Protein AF-A0A2G9U0S6-F1 (afdb_monomer_lite)

Secondary structure (DSSP, 8-state):
-HHHHHHHHTSHHHHSS----TTSPPPPPHHHHHHHHHHHHHHHHHHHHHHHHHHHHHHHHHHHHHHHHHHHHHHHHHHHHTTS-HHHHHTS-HHHHHHHHHHHHHHHHHIIIIIHHHHHHHHHHHHHHHHHHHHHHHHGGGT-PPPHHHHHHHHHHHHHHHHHHHHHHHH--

Organism: Teladorsagia circumcincta (NCBI:txid45464)

pLDDT: mean 74.44, std 14.61, range [34.66, 94.0]

InterPro domains:
  IPR011527 ABC transporter type 1, transmembrane domain [PF00664] (30-136)
  IPR011527 ABC transporter type 1, transmembrane domain [PS50929] (1-136)
  IPR036640 ABC transporter type 1, transmembrane domain superfamily [G3DSA:1.20.1560.10] (1-143)
  IPR036640 ABC transporter type 1, transmembrane domain superfamily [SSF90123] (35-136)
  IPR039421 Type 1 protein exporter [PTHR43394] (15-136)

Foldseek 3Di:
DVVLVQLQCQACVNVVDNPPDPPDDHHDDPVRSVVVVVVVVVVVVVLVVVLVVVLVVLLVVQLVVLVVVLVVVVVVVVVVVVPDDPVVVVVDDPVVVVVVSVVVSVVSSVCRRPVVSVVVLVVVCVVVVVVVVVVVVVVVVVVDDPDPVVVVSVVCSSVSNVVVVVVVVVVPD

Structure (mmCIF, N/CA/C/O backbone):
data_AF-A0A2G9U0S6-F1
#
_entry.id   AF-A0A2G9U0S6-F1
#
loop_
_atom_site.group_PDB
_atom_site.id
_atom_site.type_symbol
_atom_site.label_atom_id
_atom_site.label_alt_id
_atom_site.label_comp_id
_atom_site.label_asym_id
_atom_site.label_entity_id
_atom_site.label_seq_id
_atom_site.pdbx_PDB_ins_code
_atom_site.Cartn_x
_atom_site.Cartn_y
_atom_site.Cartn_z
_atom_site.occupancy
_atom_site.B_iso_or_equiv
_atom_site.auth_seq_id
_atom_site.auth_comp_id
_atom_site.auth_asym_id
_atom_site.auth_atom_id
_atom_site.pdbx_PDB_model_num
ATOM 1 N N . MET A 1 1 ? 16.605 2.648 -22.365 1.00 56.41 1 MET A N 1
ATOM 2 C CA . MET A 1 1 ? 15.643 3.310 -23.270 1.00 56.41 1 MET A CA 1
ATOM 3 C C . MET A 1 1 ? 16.283 4.436 -24.068 1.00 56.41 1 MET A C 1
ATOM 5 O O . MET A 1 1 ? 16.405 4.273 -25.271 1.00 56.41 1 MET A O 1
ATOM 9 N N . THR A 1 2 ? 16.763 5.525 -23.457 1.00 56.44 2 THR A N 1
ATOM 10 C CA . THR A 1 2 ? 17.296 6.692 -24.198 1.00 56.44 2 THR A CA 1
ATOM 11 C C . THR A 1 2 ? 18.438 6.362 -25.168 1.00 56.44 2 THR A C 1
ATOM 13 O O . THR A 1 2 ? 18.439 6.844 -26.292 1.00 56.44 2 THR A O 1
ATOM 16 N N . THR A 1 3 ? 19.366 5.476 -24.803 1.00 62.47 3 THR A N 1
ATOM 17 C CA . THR A 1 3 ? 20.482 5.067 -25.680 1.00 62.47 3 THR A CA 1
ATOM 18 C C . THR A 1 3 ? 20.060 4.211 -26.878 1.00 62.47 3 THR A C 1
ATOM 20 O O . THR A 1 3 ? 20.705 4.280 -27.920 1.00 62.47 3 THR A O 1
ATOM 23 N N . VAL A 1 4 ? 18.982 3.429 -26.754 1.00 67.94 4 VAL A N 1
ATOM 24 C CA . VAL A 1 4 ? 18.441 2.596 -27.844 1.00 67.94 4 VAL A CA 1
ATOM 25 C C . VAL A 1 4 ? 17.655 3.466 -28.821 1.00 67.94 4 VAL A C 1
ATOM 27 O O . VAL A 1 4 ? 17.863 3.355 -30.021 1.00 67.94 4 VAL A O 1
ATOM 30 N N . PHE A 1 5 ? 16.849 4.411 -28.324 1.00 67.31 5 PHE A N 1
ATOM 31 C CA . PHE A 1 5 ? 16.153 5.382 -29.175 1.00 67.31 5 PHE A CA 1
ATOM 32 C C . PHE A 1 5 ? 17.122 6.296 -29.935 1.00 67.31 5 PHE A C 1
ATOM 34 O O . PHE A 1 5 ? 16.951 6.495 -31.135 1.00 67.31 5 PHE A O 1
ATOM 41 N N . LEU A 1 6 ? 18.185 6.783 -29.281 1.00 66.75 6 LEU A N 1
ATOM 42 C CA . LEU A 1 6 ? 19.223 7.577 -29.950 1.00 66.75 6 LEU A CA 1
ATOM 43 C C . LEU A 1 6 ? 19.968 6.770 -31.030 1.00 66.75 6 LEU A C 1
ATOM 45 O O . LEU A 1 6 ? 20.291 7.312 -32.084 1.00 66.75 6 LEU A O 1
ATOM 49 N N . ARG A 1 7 ? 20.204 5.467 -30.812 1.00 65.75 7 ARG A N 1
ATOM 50 C CA . ARG A 1 7 ? 20.801 4.574 -31.824 1.00 65.75 7 ARG A CA 1
ATOM 51 C C . ARG A 1 7 ? 19.839 4.188 -32.947 1.00 65.75 7 ARG A C 1
ATOM 53 O O . ARG A 1 7 ? 20.285 4.034 -34.078 1.00 65.75 7 ARG A O 1
ATOM 60 N N . ALA A 1 8 ? 18.545 4.066 -32.658 1.00 65.25 8 ALA A N 1
ATOM 61 C CA . ALA A 1 8 ? 17.510 3.794 -33.650 1.00 65.25 8 ALA A CA 1
ATOM 62 C C . ALA A 1 8 ? 17.300 4.991 -34.589 1.00 65.25 8 ALA A C 1
ATOM 64 O O . ALA A 1 8 ? 17.173 4.798 -35.794 1.00 65.25 8 ALA A O 1
ATOM 65 N N . GLN A 1 9 ? 17.354 6.228 -34.082 1.00 67.19 9 GLN A N 1
ATOM 66 C CA . GLN A 1 9 ? 17.301 7.421 -34.940 1.00 67.19 9 GLN A CA 1
ATOM 67 C C . GLN A 1 9 ? 18.513 7.552 -35.867 1.00 67.19 9 GLN A C 1
ATOM 69 O O . GLN A 1 9 ? 18.363 8.051 -36.975 1.00 67.19 9 GLN A O 1
ATOM 74 N N . ASN A 1 10 ? 19.685 7.066 -35.446 1.00 66.75 10 ASN A N 1
ATOM 75 C CA . ASN A 1 10 ? 20.883 7.015 -36.288 1.00 66.75 10 ASN A CA 1
ATOM 76 C C . ASN A 1 10 ? 20.992 5.721 -37.122 1.00 66.75 10 ASN A C 1
ATOM 78 O O . ASN A 1 10 ? 22.044 5.441 -37.695 1.00 66.75 10 ASN A O 1
ATOM 82 N N . SER A 1 11 ? 19.943 4.891 -37.147 1.00 66.38 11 SER A N 1
ATOM 83 C CA . SER A 1 11 ? 19.933 3.650 -37.920 1.00 66.38 11 SER A CA 1
ATOM 84 C C . SER A 1 11 ? 19.524 3.892 -39.370 1.00 66.38 11 SER A C 1
ATOM 86 O O . SER A 1 11 ? 18.719 4.774 -39.681 1.00 66.38 11 SER A O 1
ATOM 88 N N . GLU A 1 12 ? 20.046 3.053 -40.263 1.00 66.19 12 GLU A N 1
ATOM 89 C CA . GLU A 1 12 ? 19.742 3.074 -41.697 1.00 66.19 12 GLU A CA 1
ATOM 90 C C . GLU A 1 12 ? 18.235 2.959 -41.977 1.00 66.19 12 GLU A C 1
ATOM 92 O O . GLU A 1 12 ? 17.740 3.498 -42.962 1.00 66.19 12 GLU A O 1
ATOM 97 N N . PHE A 1 13 ? 17.475 2.322 -41.083 1.00 66.50 13 PHE A N 1
ATOM 98 C CA . PHE A 1 13 ? 16.025 2.219 -41.209 1.00 66.50 13 PHE A CA 1
ATOM 99 C C . PHE A 1 13 ? 15.314 3.575 -41.186 1.00 66.50 13 PHE A C 1
ATOM 101 O O . PHE A 1 13 ? 14.364 3.775 -41.937 1.00 66.50 13 PHE A O 1
ATOM 108 N N . VAL A 1 14 ? 15.765 4.492 -40.329 1.00 68.38 14 VAL A N 1
ATOM 109 C CA . VAL A 1 14 ? 15.115 5.793 -40.125 1.00 68.38 14 VAL A CA 1
ATOM 110 C C . VAL A 1 14 ? 15.658 6.837 -41.101 1.00 68.38 14 VAL A C 1
ATOM 112 O O . VAL A 1 14 ? 14.900 7.663 -41.601 1.00 68.38 14 VAL A O 1
ATOM 115 N N . LEU A 1 15 ? 16.960 6.787 -41.395 1.00 69.25 15 LEU A N 1
ATOM 116 C CA . LEU A 1 15 ? 17.639 7.751 -42.268 1.00 69.25 15 LEU A CA 1
ATOM 117 C C . LEU A 1 15 ? 17.662 7.349 -43.749 1.00 69.25 15 LEU A C 1
ATOM 119 O O . LEU A 1 15 ? 17.946 8.191 -44.595 1.00 69.25 15 LEU A O 1
ATOM 123 N N . GLY A 1 16 ? 17.401 6.083 -44.088 1.00 66.44 16 GLY A N 1
ATOM 124 C CA . GLY A 1 16 ? 17.440 5.575 -45.467 1.00 66.44 16 GLY A CA 1
ATOM 125 C C . GLY A 1 16 ? 18.829 5.598 -46.121 1.00 66.44 16 GLY A C 1
ATOM 126 O O . GLY A 1 16 ? 18.963 5.258 -47.294 1.00 66.44 16 GLY A O 1
ATOM 127 N N . THR A 1 17 ? 19.866 6.005 -45.384 1.00 65.56 17 THR A N 1
ATOM 128 C CA . THR A 1 17 ? 21.252 6.118 -45.848 1.00 65.56 17 THR A CA 1
ATOM 129 C C . THR A 1 17 ? 22.212 5.655 -44.757 1.00 65.56 17 THR A C 1
ATOM 131 O O . THR A 1 17 ? 22.035 6.008 -43.590 1.00 65.56 17 THR A O 1
ATOM 134 N N . VAL A 1 18 ? 23.263 4.918 -45.125 1.00 64.50 18 VAL A N 1
ATOM 135 C CA . VAL A 1 18 ? 24.337 4.526 -44.198 1.00 64.50 18 VAL A CA 1
ATOM 136 C C . VAL A 1 18 ? 25.228 5.740 -43.925 1.00 64.50 18 VAL A C 1
ATOM 138 O O . VAL A 1 18 ? 26.107 6.065 -44.727 1.00 64.50 18 VAL A O 1
ATOM 141 N N . ILE A 1 19 ? 25.032 6.415 -42.791 1.00 61.16 19 ILE A N 1
ATOM 142 C CA . ILE A 1 19 ? 25.960 7.461 -42.353 1.00 61.16 19 ILE A CA 1
ATOM 143 C C . ILE A 1 19 ? 27.266 6.791 -41.897 1.00 61.16 19 ILE A C 1
ATOM 145 O O . ILE A 1 19 ? 27.342 6.201 -40.821 1.00 61.16 19 ILE A O 1
ATOM 149 N N . ARG A 1 20 ? 28.321 6.886 -42.718 1.00 61.41 20 ARG A N 1
ATOM 150 C CA . ARG A 1 20 ? 29.704 6.533 -42.342 1.00 61.41 20 ARG A CA 1
ATOM 151 C C . ARG A 1 20 ? 30.398 7.717 -41.661 1.00 61.41 20 ARG A C 1
ATOM 153 O O . ARG A 1 20 ? 31.452 8.157 -42.110 1.00 61.41 20 ARG A O 1
ATOM 160 N N . ASP A 1 21 ? 29.800 8.262 -40.603 1.00 59.47 21 ASP A N 1
ATOM 161 C CA . ASP A 1 21 ? 30.434 9.333 -39.831 1.00 59.47 21 ASP A CA 1
ATOM 162 C C . ASP A 1 21 ? 31.471 8.739 -38.867 1.00 59.47 21 ASP A C 1
ATOM 164 O O . ASP A 1 21 ? 31.104 7.943 -38.000 1.00 59.47 21 ASP A O 1
ATOM 168 N N . PRO A 1 22 ? 32.753 9.147 -38.921 1.00 55.88 22 PRO A N 1
ATOM 169 C CA . PRO A 1 22 ? 33.793 8.643 -38.019 1.00 55.88 22 PRO A CA 1
ATOM 170 C C . PRO A 1 22 ? 33.603 9.080 -36.552 1.00 55.88 22 PRO A C 1
ATOM 172 O O . PRO A 1 22 ? 34.375 8.673 -35.686 1.00 55.88 22 PRO A O 1
ATOM 175 N N . LYS A 1 23 ? 32.592 9.913 -36.259 1.00 61.28 23 LYS A N 1
ATOM 176 C CA . LYS A 1 23 ? 32.227 10.388 -34.911 1.00 61.28 23 LYS A CA 1
ATOM 177 C C . LYS A 1 23 ? 30.792 10.015 -34.492 1.00 61.28 23 LYS A C 1
ATOM 179 O O . LYS A 1 23 ? 30.356 10.434 -33.423 1.00 61.28 23 LYS A O 1
ATOM 184 N N . GLY A 1 24 ? 30.060 9.259 -35.318 1.00 58.66 24 GLY A N 1
ATOM 185 C CA . GLY A 1 24 ? 28.661 8.885 -35.086 1.00 58.66 24 GLY A CA 1
ATOM 186 C C . GLY A 1 24 ? 28.507 7.550 -34.352 1.00 58.66 24 GLY A C 1
ATOM 187 O O . GLY A 1 24 ? 29.324 6.644 -34.508 1.00 58.66 24 GLY A O 1
ATOM 188 N N . LEU A 1 25 ? 27.453 7.408 -33.540 1.00 61.22 25 LEU A N 1
ATOM 189 C CA . LEU A 1 25 ? 27.121 6.129 -32.899 1.00 61.22 25 LEU A CA 1
ATOM 190 C C . LEU A 1 25 ? 26.799 5.078 -33.979 1.00 61.22 25 LEU A C 1
ATOM 192 O O . LEU A 1 25 ? 26.025 5.391 -34.881 1.00 61.22 25 LEU A O 1
ATOM 196 N N . PRO A 1 26 ? 27.305 3.833 -33.883 1.00 65.44 26 PRO A N 1
ATOM 197 C CA . PRO A 1 26 ? 26.961 2.793 -34.848 1.00 65.44 26 PRO A CA 1
ATOM 198 C C . PRO A 1 26 ? 25.443 2.570 -34.848 1.00 65.44 26 PRO A C 1
ATOM 200 O O . PRO A 1 26 ? 24.844 2.376 -33.783 1.00 65.44 26 PRO A O 1
ATOM 203 N N . GLY A 1 27 ? 24.833 2.662 -36.033 1.00 63.28 27 GLY A N 1
ATOM 204 C CA . GLY A 1 27 ? 23.416 2.376 -36.246 1.00 63.28 27 GLY A CA 1
ATOM 205 C C . GLY A 1 27 ? 23.115 0.898 -35.991 1.00 63.28 27 GLY A C 1
ATOM 206 O O . GLY A 1 27 ? 23.948 0.033 -36.255 1.00 63.28 27 GLY A O 1
ATOM 207 N N . ILE A 1 28 ? 21.940 0.621 -35.436 1.00 68.81 28 ILE A N 1
ATOM 208 C CA . ILE A 1 28 ? 21.461 -0.730 -35.113 1.00 68.81 28 ILE A CA 1
ATOM 209 C C . ILE A 1 28 ? 20.644 -1.287 -36.292 1.00 68.81 28 ILE A C 1
ATOM 211 O O . ILE A 1 28 ? 19.926 -0.529 -36.945 1.00 68.81 28 ILE A O 1
ATOM 215 N N . SER A 1 29 ? 20.756 -2.590 -36.576 1.00 75.31 29 SER A N 1
ATOM 216 C CA . SER A 1 29 ? 19.910 -3.270 -37.569 1.00 75.31 29 SER A CA 1
ATOM 217 C C . SER A 1 29 ? 18.458 -3.361 -37.079 1.00 75.31 29 SER A C 1
ATOM 219 O O . SER A 1 29 ? 18.207 -3.370 -35.875 1.00 75.31 29 SER A O 1
ATOM 221 N N . LYS A 1 30 ? 17.490 -3.451 -37.999 1.00 73.25 30 LYS A N 1
ATOM 222 C CA . LYS A 1 30 ? 16.056 -3.583 -37.664 1.00 73.25 30 LYS A CA 1
ATOM 223 C C . LYS A 1 30 ? 15.781 -4.781 -36.753 1.00 73.25 30 LYS A C 1
ATOM 225 O O . LYS A 1 30 ? 15.057 -4.642 -35.778 1.00 73.25 30 LYS A O 1
ATOM 230 N N . GLU A 1 31 ? 16.414 -5.913 -37.048 1.00 79.88 31 GLU A N 1
ATOM 231 C CA . GLU A 1 31 ? 16.245 -7.169 -36.307 1.00 79.88 31 GLU A CA 1
ATOM 232 C C . GLU A 1 31 ? 16.692 -7.019 -34.841 1.00 79.88 31 GLU A C 1
ATOM 234 O O . GLU A 1 31 ? 15.938 -7.323 -33.920 1.00 79.88 31 GLU A O 1
ATOM 239 N N . ASP A 1 32 ? 17.863 -6.416 -34.612 1.00 80.19 32 ASP A N 1
ATOM 240 C CA . ASP A 1 32 ? 18.397 -6.158 -33.267 1.00 80.19 32 ASP A CA 1
ATOM 241 C C . ASP A 1 32 ? 17.559 -5.145 -32.462 1.00 80.19 32 ASP A C 1
ATOM 243 O O . ASP A 1 32 ? 17.575 -5.149 -31.226 1.00 80.19 32 ASP A O 1
ATOM 247 N N . PHE A 1 33 ? 16.873 -4.224 -33.146 1.00 79.50 33 PHE A N 1
ATOM 248 C CA . PHE A 1 33 ? 15.977 -3.258 -32.513 1.00 79.50 33 PHE A CA 1
ATOM 249 C C . PHE A 1 33 ? 14.665 -3.918 -32.086 1.00 79.50 33 PHE A C 1
ATOM 251 O O . PHE A 1 33 ? 14.247 -3.737 -30.939 1.00 79.50 33 PHE A O 1
ATOM 258 N N . ASP A 1 34 ? 14.050 -4.701 -32.972 1.00 83.50 34 ASP A N 1
ATOM 259 C CA . ASP A 1 34 ? 12.783 -5.383 -32.703 1.00 83.50 34 ASP A CA 1
ATOM 260 C C . ASP A 1 34 ? 12.922 -6.394 -31.555 1.00 83.50 34 ASP A C 1
ATOM 262 O O . ASP A 1 34 ? 12.060 -6.437 -30.671 1.00 83.50 34 ASP A O 1
ATOM 266 N N . ASP A 1 35 ? 14.043 -7.117 -31.476 1.00 85.50 35 ASP A N 1
ATOM 267 C CA . ASP A 1 35 ? 14.333 -8.033 -30.364 1.00 85.50 35 ASP A CA 1
ATOM 268 C C . ASP A 1 35 ? 14.461 -7.295 -29.022 1.00 85.50 35 ASP A C 1
ATOM 270 O O . ASP A 1 35 ? 13.888 -7.708 -28.005 1.00 85.50 35 ASP A O 1
ATOM 274 N N . GLN A 1 36 ? 15.156 -6.153 -29.003 1.00 81.06 36 GLN A N 1
ATOM 275 C CA . GLN A 1 36 ? 15.289 -5.338 -27.792 1.00 81.06 36 GLN A CA 1
ATOM 276 C C . GLN A 1 36 ? 13.945 -4.750 -27.352 1.00 81.06 36 GLN A C 1
ATOM 278 O O . GLN A 1 36 ? 13.612 -4.794 -26.166 1.00 81.06 36 GLN A O 1
ATOM 283 N N . VAL A 1 37 ? 13.156 -4.212 -28.285 1.00 84.00 37 VAL A N 1
ATOM 284 C CA . VAL A 1 37 ? 11.834 -3.638 -27.993 1.00 84.00 37 VAL A CA 1
ATOM 285 C C . VAL A 1 37 ? 10.869 -4.713 -27.494 1.00 84.00 37 VAL A C 1
ATOM 287 O O . VAL A 1 37 ? 10.155 -4.477 -26.515 1.00 84.00 37 VAL A O 1
ATOM 290 N N . THR A 1 38 ? 10.892 -5.901 -28.097 1.00 85.94 38 THR A N 1
ATOM 291 C CA . THR A 1 38 ? 10.059 -7.041 -27.691 1.00 85.94 38 THR A CA 1
ATOM 292 C C . THR A 1 38 ? 10.406 -7.497 -26.276 1.00 85.94 38 THR A C 1
ATOM 294 O O . THR A 1 38 ? 9.513 -7.653 -25.439 1.00 85.94 38 THR A O 1
ATOM 297 N N . MET A 1 39 ? 11.699 -7.613 -25.956 1.00 81.25 39 MET A N 1
ATOM 298 C CA . MET A 1 39 ? 12.158 -7.922 -24.601 1.00 81.25 39 MET A CA 1
ATOM 299 C C . MET A 1 39 ? 11.661 -6.882 -23.585 1.00 81.25 39 MET A C 1
ATOM 301 O O . MET A 1 39 ? 11.120 -7.250 -22.541 1.00 81.25 39 MET A O 1
ATOM 305 N N . TYR A 1 40 ? 11.785 -5.584 -23.884 1.00 80.12 40 TYR A N 1
ATOM 306 C CA . TYR A 1 40 ? 11.290 -4.529 -22.994 1.00 80.12 40 TYR A CA 1
ATOM 307 C C . TYR A 1 40 ? 9.766 -4.556 -22.823 1.00 80.12 40 TYR A C 1
ATOM 309 O O . TYR A 1 40 ? 9.288 -4.351 -21.707 1.00 80.12 40 TYR A O 1
ATOM 317 N N . CYS A 1 41 ? 9.002 -4.853 -23.879 1.00 86.25 41 CYS A N 1
ATOM 318 C CA . CYS A 1 41 ? 7.545 -4.982 -23.790 1.00 86.25 41 CYS A CA 1
ATOM 319 C C . CYS A 1 41 ? 7.130 -6.069 -22.792 1.00 86.25 41 CYS A C 1
ATOM 321 O O . CYS A 1 41 ? 6.285 -5.809 -21.935 1.00 86.25 41 CYS A O 1
ATOM 323 N N . PHE A 1 42 ? 7.760 -7.249 -22.831 1.00 85.31 42 PHE A N 1
ATOM 324 C CA . PHE A 1 42 ? 7.474 -8.314 -21.863 1.00 85.31 42 PHE A CA 1
ATOM 325 C C . PHE A 1 42 ? 7.816 -7.913 -20.421 1.00 85.31 42 PHE A C 1
ATOM 327 O O . PHE A 1 42 ? 7.054 -8.234 -19.506 1.00 85.31 42 PHE A O 1
ATOM 334 N N . TYR A 1 43 ? 8.900 -7.159 -20.201 1.00 80.62 43 TYR A N 1
ATOM 335 C CA . TYR A 1 43 ? 9.225 -6.627 -18.872 1.00 80.62 43 TYR A CA 1
ATOM 336 C C . TYR A 1 43 ? 8.161 -5.654 -18.346 1.00 80.62 43 TYR A C 1
ATOM 338 O O . TYR A 1 43 ? 7.761 -5.766 -17.188 1.00 80.62 43 TYR A O 1
ATOM 346 N N . TYR A 1 44 ? 7.668 -4.726 -19.173 1.00 78.06 44 TYR A N 1
ATOM 347 C CA . TYR A 1 44 ? 6.605 -3.800 -18.760 1.00 78.06 44 TYR A CA 1
ATOM 348 C C . TYR A 1 44 ? 5.279 -4.513 -18.491 1.00 78.06 44 TYR A C 1
ATOM 350 O O . TYR A 1 44 ? 4.587 -4.179 -17.531 1.00 78.06 44 TYR A O 1
ATOM 358 N N . LEU A 1 45 ? 4.952 -5.529 -19.290 1.00 86.19 45 LEU A N 1
ATOM 359 C CA . LEU A 1 45 ? 3.738 -6.323 -19.118 1.00 86.19 45 LEU A CA 1
ATOM 360 C C . LEU A 1 45 ? 3.778 -7.116 -17.801 1.00 86.19 45 LEU A C 1
ATOM 362 O O . LEU A 1 45 ? 2.808 -7.111 -17.041 1.00 86.19 45 LEU A O 1
ATOM 366 N N . GLY A 1 46 ? 4.932 -7.708 -17.471 1.00 86.50 46 GLY A N 1
ATOM 367 C CA . GLY A 1 46 ? 5.157 -8.360 -16.179 1.00 86.50 46 GLY A CA 1
ATOM 368 C C . GLY A 1 46 ? 5.053 -7.398 -14.991 1.00 86.50 46 GLY A C 1
ATOM 369 O O . GLY A 1 46 ? 4.444 -7.736 -13.976 1.00 86.50 46 GLY A O 1
ATOM 370 N N . LEU A 1 47 ? 5.585 -6.178 -15.122 1.00 79.81 47 LEU A N 1
ATOM 371 C CA . LEU A 1 47 ? 5.483 -5.151 -14.079 1.00 79.81 47 LEU A CA 1
ATOM 372 C C . LEU A 1 47 ? 4.050 -4.659 -13.870 1.00 79.81 47 LEU A C 1
ATOM 374 O O . LEU A 1 47 ? 3.641 -4.489 -12.724 1.00 79.81 47 LEU A O 1
ATOM 378 N N . GLY A 1 48 ? 3.272 -4.487 -14.941 1.00 79.31 48 GLY A N 1
ATOM 379 C CA . GLY A 1 48 ? 1.856 -4.131 -14.841 1.00 79.31 48 GLY A CA 1
ATOM 380 C C . GLY A 1 48 ? 1.059 -5.171 -14.050 1.00 79.31 48 GLY A C 1
ATOM 381 O O . GLY A 1 48 ? 0.323 -4.821 -13.128 1.00 79.31 48 GLY A O 1
ATOM 382 N N . PHE A 1 49 ? 1.272 -6.458 -14.340 1.00 88.81 49 PHE A N 1
ATOM 383 C CA . PHE A 1 49 ? 0.615 -7.539 -13.603 1.00 88.81 49 PHE A CA 1
ATOM 384 C C . PHE A 1 49 ? 1.040 -7.584 -12.127 1.00 88.81 49 PHE A C 1
ATOM 386 O O . PHE A 1 49 ? 0.199 -7.733 -11.239 1.00 88.81 49 PHE A O 1
ATOM 393 N N . ALA A 1 50 ? 2.334 -7.403 -11.850 1.00 83.81 50 ALA A N 1
ATOM 394 C CA . ALA A 1 50 ? 2.855 -7.380 -10.486 1.00 83.81 50 ALA A CA 1
ATOM 395 C C . ALA A 1 50 ? 2.301 -6.204 -9.662 1.00 83.81 50 ALA A C 1
ATOM 397 O O . ALA A 1 50 ? 1.932 -6.394 -8.500 1.00 83.81 50 ALA A O 1
ATOM 398 N N . MET A 1 51 ? 2.201 -5.010 -10.255 1.00 80.12 51 MET A N 1
ATOM 399 C CA . MET A 1 51 ? 1.612 -3.837 -9.600 1.00 80.12 51 MET A CA 1
ATOM 400 C C . MET A 1 51 ? 0.131 -4.055 -9.295 1.00 80.12 51 MET A C 1
ATOM 402 O O . MET A 1 51 ? -0.295 -3.812 -8.166 1.00 80.12 51 MET A O 1
ATOM 406 N N . PHE A 1 52 ? -0.632 -4.592 -10.251 1.00 81.31 52 PHE A N 1
ATOM 407 C CA . PHE A 1 52 ? -2.049 -4.891 -10.046 1.00 81.31 52 PHE A CA 1
ATOM 408 C C . PHE A 1 52 ? -2.265 -5.889 -8.900 1.00 81.31 52 PHE A C 1
ATOM 410 O O . PHE A 1 52 ? -3.050 -5.633 -7.988 1.00 81.31 52 PHE A O 1
ATOM 417 N N . ALA A 1 53 ? -1.522 -7.000 -8.900 1.00 86.81 53 ALA A N 1
ATOM 418 C CA . ALA A 1 53 ? -1.627 -8.013 -7.853 1.00 86.81 53 ALA A CA 1
ATOM 419 C C . ALA A 1 53 ? -1.243 -7.458 -6.470 1.00 86.81 53 ALA A C 1
ATOM 421 O O . ALA A 1 53 ? -1.940 -7.701 -5.486 1.00 86.81 53 ALA A O 1
ATOM 422 N N . THR A 1 54 ? -0.158 -6.683 -6.395 1.00 81.75 54 THR A N 1
ATOM 423 C CA . THR A 1 54 ? 0.327 -6.109 -5.132 1.00 81.75 54 THR A CA 1
ATOM 424 C C . THR A 1 54 ? -0.652 -5.079 -4.572 1.00 81.75 54 THR A C 1
ATOM 426 O O . THR A 1 54 ? -0.995 -5.152 -3.394 1.00 81.75 54 THR A O 1
ATOM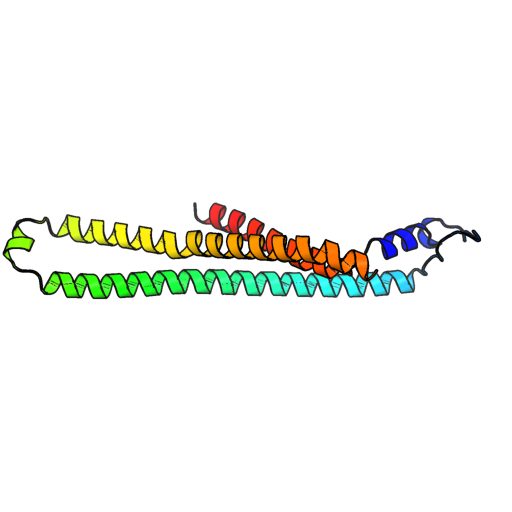 429 N N . SER A 1 55 ? -1.154 -4.170 -5.415 1.00 81.19 55 SER A N 1
ATOM 430 C CA . SER A 1 55 ? -2.163 -3.171 -5.043 1.00 81.19 55 SER A CA 1
ATOM 431 C C . SER A 1 55 ? -3.432 -3.833 -4.501 1.00 81.19 55 SER A C 1
ATOM 433 O O . SER A 1 55 ? -3.914 -3.472 -3.425 1.00 81.19 55 SER A O 1
ATOM 435 N N . TYR A 1 56 ? -3.922 -4.871 -5.185 1.00 85.44 56 TYR A N 1
ATOM 436 C CA . TYR A 1 56 ? -5.109 -5.602 -4.754 1.00 85.44 56 TYR A CA 1
ATOM 437 C C . TYR A 1 56 ? -4.917 -6.255 -3.378 1.00 85.44 56 TYR A C 1
ATOM 439 O O . TYR A 1 56 ? -5.740 -6.075 -2.480 1.00 85.44 56 TYR A O 1
ATOM 447 N N . ILE A 1 57 ? -3.802 -6.968 -3.183 1.00 88.19 57 ILE A N 1
ATOM 448 C CA . ILE A 1 57 ? -3.488 -7.618 -1.902 1.00 88.19 57 ILE A CA 1
ATOM 449 C C . ILE A 1 57 ? -3.348 -6.578 -0.786 1.00 88.19 57 ILE A C 1
ATOM 451 O O . ILE A 1 57 ? -3.843 -6.800 0.319 1.00 88.19 57 ILE A O 1
ATOM 455 N N . GLN A 1 58 ? -2.705 -5.443 -1.067 1.00 84.38 58 GLN A N 1
ATOM 456 C CA . GLN A 1 58 ? -2.524 -4.363 -0.103 1.00 84.38 58 GLN A CA 1
ATOM 457 C C . GLN A 1 58 ? -3.870 -3.811 0.380 1.00 84.38 58 GLN A C 1
ATOM 459 O O . GLN A 1 58 ? -4.090 -3.750 1.589 1.00 84.38 58 GLN A O 1
ATOM 464 N N . ILE A 1 59 ? -4.775 -3.450 -0.536 1.00 85.50 59 ILE A N 1
ATOM 465 C CA . ILE A 1 59 ? -6.087 -2.877 -0.189 1.00 85.50 59 ILE A CA 1
ATOM 466 C C . ILE A 1 59 ? -6.908 -3.881 0.626 1.00 85.50 59 ILE A C 1
ATOM 468 O O . ILE A 1 59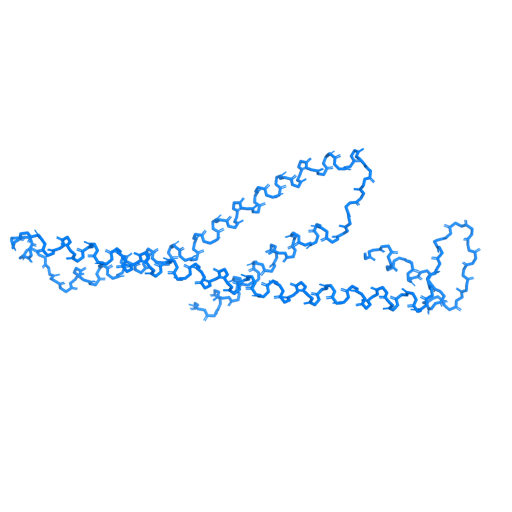 ? -7.386 -3.557 1.712 1.00 85.50 59 ILE A O 1
ATOM 472 N N . VAL A 1 60 ? -7.001 -5.130 0.161 1.00 88.56 60 VAL A N 1
ATOM 473 C CA . VAL A 1 60 ? -7.762 -6.178 0.860 1.00 88.56 60 VAL A CA 1
ATOM 474 C C . VAL A 1 60 ? -7.196 -6.440 2.258 1.00 88.56 60 VAL A C 1
ATOM 476 O O . VAL A 1 60 ? -7.956 -6.630 3.210 1.00 88.56 60 VAL A O 1
ATOM 479 N N . CYS A 1 61 ? -5.870 -6.432 2.413 1.00 87.75 61 CYS A N 1
ATOM 480 C CA . CYS A 1 61 ? -5.230 -6.627 3.710 1.00 87.75 61 CYS A CA 1
ATOM 481 C C . CYS A 1 61 ? -5.562 -5.494 4.694 1.00 87.75 61 CYS A C 1
ATOM 483 O O . CYS A 1 61 ? -5.865 -5.782 5.855 1.00 87.75 61 CYS A O 1
ATOM 485 N N . TRP A 1 62 ? -5.526 -4.233 4.248 1.00 85.00 62 TRP A N 1
ATOM 486 C CA . TRP A 1 62 ? -5.845 -3.076 5.091 1.00 85.00 62 TRP A CA 1
ATOM 487 C C . TRP A 1 62 ? -7.315 -3.042 5.506 1.00 85.00 62 TRP A C 1
ATOM 489 O O . TRP A 1 62 ? -7.599 -2.907 6.697 1.00 85.00 62 TRP A O 1
ATOM 499 N N . GLU A 1 63 ? -8.236 -3.278 4.571 1.00 88.25 63 GLU A N 1
ATOM 500 C CA . GLU A 1 63 ? -9.672 -3.358 4.868 1.00 88.25 63 GLU A CA 1
ATOM 501 C C . GLU A 1 63 ? -9.984 -4.477 5.867 1.00 88.25 63 GLU A C 1
ATOM 503 O O . GLU A 1 63 ? -10.640 -4.263 6.891 1.00 88.25 63 GLU A O 1
ATOM 508 N N . THR A 1 64 ? -9.417 -5.667 5.642 1.00 91.12 64 THR A N 1
ATOM 509 C CA . THR A 1 64 ? -9.589 -6.809 6.552 1.00 91.12 64 THR A CA 1
ATOM 510 C C . THR A 1 64 ? -9.027 -6.506 7.946 1.00 91.12 64 THR A C 1
ATOM 512 O O . THR A 1 64 ? -9.571 -6.944 8.964 1.00 91.12 64 THR A O 1
ATOM 515 N N . PHE A 1 65 ? -7.908 -5.784 8.026 1.00 91.62 65 PHE A N 1
ATOM 516 C CA . PHE A 1 65 ? -7.301 -5.392 9.294 1.00 91.62 65 PHE A CA 1
ATOM 517 C C . PHE A 1 65 ? -8.177 -4.395 10.063 1.00 91.62 65 PHE A C 1
ATOM 519 O O . PHE A 1 65 ? -8.422 -4.602 11.256 1.00 91.62 65 PHE A O 1
ATOM 526 N N . ALA A 1 66 ? -8.696 -3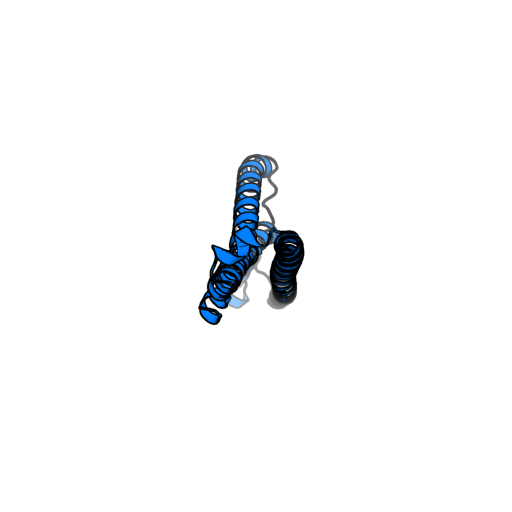.370 9.384 1.00 90.38 66 ALA A N 1
ATOM 527 C CA . ALA A 1 66 ? -9.586 -2.374 9.973 1.00 90.38 66 ALA A CA 1
ATOM 528 C C . ALA A 1 66 ? -10.875 -3.020 10.515 1.00 90.38 66 ALA A C 1
ATOM 530 O O . ALA A 1 66 ? -11.260 -2.780 11.663 1.00 90.38 66 ALA A O 1
ATOM 531 N N . GLU A 1 67 ? -11.484 -3.927 9.746 1.00 90.88 67 GLU A N 1
ATOM 532 C CA . GLU A 1 67 ? -12.695 -4.648 10.146 1.00 90.88 67 GLU A CA 1
ATOM 533 C C . GLU A 1 67 ? -12.462 -5.539 11.381 1.00 90.88 67 GLU A C 1
ATOM 535 O O . GLU A 1 67 ? -13.239 -5.522 12.342 1.00 90.88 67 GLU A O 1
ATOM 540 N N . ARG A 1 68 ? -11.340 -6.272 11.426 1.00 93.25 68 ARG A N 1
ATOM 541 C CA . ARG A 1 68 ? -10.978 -7.101 12.592 1.00 93.25 68 ARG A CA 1
ATOM 542 C C . ARG A 1 68 ? -10.821 -6.273 13.863 1.00 93.25 68 ARG A C 1
ATOM 544 O O . ARG A 1 68 ? -11.223 -6.726 14.940 1.00 93.25 68 ARG A O 1
ATOM 551 N N . ILE A 1 69 ? -10.231 -5.084 13.762 1.00 93.44 69 ILE A N 1
ATOM 552 C CA . ILE A 1 69 ? -10.066 -4.183 14.907 1.00 93.44 69 ILE A CA 1
ATOM 553 C C . ILE A 1 69 ? -11.423 -3.660 15.371 1.00 93.44 69 ILE A C 1
ATOM 555 O O . ILE A 1 69 ? -11.721 -3.752 16.566 1.00 93.44 69 ILE A O 1
ATOM 559 N N . ALA A 1 70 ? -12.265 -3.193 14.447 1.00 90.94 70 ALA A N 1
ATOM 560 C CA . ALA A 1 70 ? -13.609 -2.714 14.759 1.00 90.94 70 ALA A CA 1
ATOM 561 C C . ALA A 1 70 ? -14.447 -3.799 15.462 1.00 90.94 70 ALA A C 1
ATOM 563 O O . ALA A 1 70 ? -15.072 -3.540 16.496 1.00 90.94 70 ALA A O 1
ATOM 564 N N . HIS A 1 71 ? -14.383 -5.049 14.989 1.00 92.31 71 HIS A N 1
ATOM 565 C CA . HIS A 1 71 ? -15.065 -6.175 15.630 1.00 92.31 71 HIS A CA 1
ATOM 566 C C . HIS A 1 71 ? -14.580 -6.448 17.054 1.00 92.31 71 HIS A C 1
ATOM 568 O O . HIS A 1 71 ? -15.403 -6.632 17.956 1.00 92.31 71 HIS A O 1
ATOM 574 N N . LYS A 1 72 ? -13.261 -6.462 17.288 1.00 94.00 72 LYS A N 1
ATOM 575 C CA . LYS A 1 72 ? -12.723 -6.660 18.642 1.00 94.00 72 LYS A CA 1
ATOM 576 C C . LYS A 1 72 ? -13.120 -5.526 19.578 1.00 94.00 72 LYS A C 1
ATOM 578 O O . LYS A 1 72 ? -13.497 -5.791 20.720 1.00 94.00 72 LYS A O 1
ATOM 583 N N . LEU A 1 73 ? -13.077 -4.285 19.099 1.00 93.12 73 LEU A N 1
ATOM 584 C CA . LEU A 1 73 ? -13.464 -3.120 19.886 1.00 93.12 73 LEU A CA 1
ATOM 585 C C . LEU A 1 73 ? -14.949 -3.188 20.271 1.00 93.12 73 LEU A C 1
ATOM 587 O O . LEU A 1 73 ? -15.283 -3.010 21.442 1.00 93.12 73 LEU A O 1
ATOM 591 N N . ARG A 1 74 ? -15.821 -3.588 19.335 1.00 92.75 74 ARG A N 1
ATOM 592 C CA . ARG A 1 74 ? -17.248 -3.831 19.600 1.00 92.75 74 ARG A CA 1
ATOM 593 C C . ARG A 1 74 ? -17.462 -4.903 20.671 1.00 92.75 74 ARG A C 1
ATOM 595 O O . ARG A 1 74 ? -18.269 -4.708 21.577 1.00 92.75 74 ARG A O 1
ATOM 602 N N . GLN A 1 75 ? -16.731 -6.018 20.612 1.00 93.25 75 GLN A N 1
ATOM 603 C CA . GLN A 1 75 ? -16.836 -7.091 21.610 1.00 93.25 75 GLN A CA 1
ATOM 604 C C . GLN A 1 75 ? -16.388 -6.646 23.006 1.00 93.25 75 GLN A C 1
ATOM 606 O O . GLN A 1 75 ? -17.070 -6.927 23.993 1.00 93.25 75 GLN A O 1
ATOM 611 N N . ILE A 1 76 ? -15.251 -5.949 23.103 1.00 93.00 76 ILE A N 1
ATOM 612 C CA . ILE A 1 76 ? -14.722 -5.450 24.380 1.00 93.00 76 ILE A CA 1
ATOM 613 C C . ILE A 1 76 ? -15.678 -4.415 24.977 1.00 93.00 76 ILE A C 1
ATOM 615 O O . ILE A 1 76 ? -15.975 -4.481 26.170 1.00 93.00 76 ILE A O 1
ATOM 619 N N . TYR A 1 77 ? -16.209 -3.513 24.151 1.00 90.62 77 TYR A N 1
ATOM 620 C CA . TYR A 1 77 ? -17.144 -2.486 24.592 1.00 90.62 77 TYR A CA 1
ATOM 621 C C . TYR A 1 77 ? -18.462 -3.083 25.098 1.00 90.62 77 TYR A C 1
ATOM 623 O O . TYR A 1 77 ? -18.900 -2.761 26.199 1.00 90.62 77 TYR A O 1
ATOM 631 N N . LEU A 1 78 ? -19.063 -4.023 24.357 1.00 90.69 78 LEU A N 1
ATOM 632 C CA . LEU A 1 78 ? -20.274 -4.723 24.804 1.00 90.69 78 LEU A CA 1
ATOM 633 C C . LEU A 1 78 ? -20.027 -5.528 26.088 1.00 90.69 78 LEU A C 1
ATOM 635 O O . LEU A 1 78 ? -20.871 -5.574 26.978 1.00 90.69 78 LEU A O 1
ATOM 639 N N . LYS A 1 79 ? -18.847 -6.133 26.242 1.00 92.94 79 LYS A N 1
ATOM 640 C CA . LYS A 1 79 ? -18.485 -6.812 27.491 1.00 92.94 79 LYS A CA 1
ATOM 641 C C . LYS A 1 79 ? -18.352 -5.838 28.665 1.00 92.94 79 LYS A C 1
ATOM 643 O O . LYS A 1 79 ? -18.713 -6.198 29.784 1.00 92.94 79 LYS A O 1
ATOM 648 N N . ALA A 1 80 ? -17.829 -4.635 28.431 1.00 89.50 80 ALA A N 1
ATOM 649 C CA . ALA A 1 80 ? -17.720 -3.596 29.449 1.00 89.50 80 ALA A CA 1
ATOM 650 C C . ALA A 1 80 ? -19.100 -3.048 29.845 1.00 89.50 80 ALA A C 1
ATOM 652 O O . ALA A 1 80 ? -19.390 -2.954 31.036 1.00 89.50 80 ALA A O 1
ATOM 653 N N . ILE A 1 81 ? -19.979 -2.788 28.870 1.00 88.69 81 ILE A N 1
ATOM 654 C CA . ILE A 1 81 ? -21.310 -2.224 29.126 1.00 88.69 81 ILE A CA 1
ATOM 655 C C . ILE A 1 81 ? -22.178 -3.168 29.960 1.00 88.69 81 ILE A C 1
ATOM 657 O O . ILE A 1 81 ? -22.835 -2.732 30.896 1.00 88.69 81 ILE A O 1
ATOM 661 N N . LEU A 1 82 ? -22.113 -4.480 29.703 1.00 88.31 82 LEU A N 1
ATOM 662 C CA . LEU A 1 82 ? -22.879 -5.485 30.450 1.00 88.31 82 LEU A CA 1
ATOM 663 C C . LEU A 1 82 ? -22.457 -5.612 31.924 1.00 88.31 82 LEU A C 1
ATOM 665 O O . LEU A 1 82 ? -23.191 -6.200 32.713 1.00 88.31 82 LEU A O 1
ATOM 669 N N . ARG A 1 83 ? -21.284 -5.090 32.310 1.00 90.06 83 ARG A N 1
ATOM 670 C CA . ARG A 1 83 ? -20.804 -5.084 33.705 1.00 90.06 83 ARG A CA 1
ATOM 671 C C . ARG A 1 83 ? -21.090 -3.763 34.428 1.00 90.06 83 ARG A C 1
ATOM 673 O O . ARG A 1 83 ? -20.727 -3.634 35.595 1.00 90.06 83 ARG A O 1
ATOM 680 N N . GLN A 1 84 ? -21.717 -2.800 33.755 1.00 88.19 84 GLN A N 1
ATOM 681 C CA . GLN A 1 84 ? -22.061 -1.495 34.313 1.00 88.19 84 GLN A CA 1
ATOM 682 C C . GLN A 1 84 ? -23.285 -1.600 35.248 1.00 88.19 84 GLN A C 1
ATOM 684 O O . GLN A 1 84 ? -24.191 -2.404 35.041 1.00 88.19 84 GLN A O 1
ATOM 689 N N . GLN A 1 85 ? -23.324 -0.774 36.293 1.00 86.88 85 GLN A N 1
ATOM 690 C CA . GLN A 1 85 ? -24.414 -0.716 37.276 1.00 86.88 85 GLN A CA 1
ATOM 691 C C . GLN A 1 85 ? -25.725 -0.122 36.721 1.00 86.88 85 GLN A C 1
ATOM 693 O O . GLN A 1 85 ? -25.696 0.808 35.917 1.00 86.88 85 GLN A O 1
ATOM 698 N N . ILE A 1 86 ? -26.879 -0.599 37.217 1.00 79.94 86 ILE A N 1
ATOM 699 C CA . ILE A 1 86 ? -28.228 -0.226 36.728 1.00 79.94 86 ILE A CA 1
ATOM 700 C C . ILE A 1 86 ? -28.501 1.288 36.787 1.00 79.94 86 ILE A C 1
ATOM 702 O O . ILE A 1 86 ? -29.141 1.834 35.897 1.00 79.94 86 ILE A O 1
ATOM 706 N N . SER A 1 87 ? -27.950 1.984 37.790 1.00 86.00 87 SER A N 1
ATOM 707 C CA . SER A 1 87 ? -28.108 3.438 37.947 1.00 86.00 87 SER A CA 1
ATOM 708 C C . SER A 1 87 ? -27.482 4.234 36.796 1.00 86.00 87 SER A C 1
ATOM 710 O O . SER A 1 87 ? -27.933 5.338 36.512 1.00 86.00 87 SER A O 1
ATOM 712 N N . TRP A 1 88 ? -26.466 3.686 36.121 1.00 84.56 88 TRP A N 1
ATOM 713 C CA . TRP A 1 88 ? -25.876 4.316 34.939 1.00 84.56 88 TRP A CA 1
ATOM 714 C C . TRP A 1 88 ? -26.764 4.137 33.701 1.00 84.56 88 TRP A C 1
ATOM 716 O O . TRP A 1 88 ? -26.853 5.039 32.875 1.00 84.56 88 TRP A O 1
ATOM 726 N N . PHE A 1 89 ? -27.453 2.995 33.593 1.00 81.81 89 PHE A N 1
ATOM 727 C CA . PHE A 1 89 ? -28.380 2.721 32.494 1.00 81.81 89 PHE A CA 1
ATOM 728 C C . PHE A 1 89 ? -29.629 3.604 32.535 1.00 81.81 89 PHE A C 1
ATOM 730 O O . PHE A 1 89 ? -30.128 3.971 31.480 1.00 81.81 89 PHE A O 1
ATOM 737 N N . ASP A 1 90 ? -30.106 3.977 33.723 1.00 83.69 90 ASP A N 1
ATOM 738 C CA . ASP A 1 90 ? -31.294 4.832 33.872 1.00 83.69 90 ASP A CA 1
ATOM 739 C C . ASP A 1 90 ? -31.024 6.297 33.469 1.00 83.69 90 ASP A C 1
ATOM 741 O O . ASP A 1 90 ? -31.897 6.997 32.965 1.00 83.69 90 ASP A O 1
ATOM 745 N N . ALA A 1 91 ? -29.772 6.750 33.605 1.00 82.31 91 ALA A N 1
ATOM 746 C CA . ALA A 1 91 ? -29.345 8.083 33.180 1.00 82.31 91 ALA A CA 1
ATOM 747 C C . ALA A 1 91 ? -29.131 8.209 31.656 1.00 82.31 91 ALA A C 1
ATOM 749 O O . ALA A 1 91 ? -29.021 9.325 31.142 1.00 82.31 91 ALA A O 1
ATOM 750 N N . GLN A 1 92 ? -29.056 7.091 30.921 1.00 77.94 92 GLN A N 1
ATOM 751 C CA . GLN A 1 92 ? -28.643 7.063 29.518 1.00 77.94 92 GLN A CA 1
ATOM 752 C C . GLN A 1 92 ? -29.731 6.448 28.621 1.00 77.94 92 GLN A C 1
ATOM 754 O O . GLN A 1 92 ? -30.117 5.295 28.785 1.00 77.94 92 GLN A O 1
ATOM 759 N N . GLN A 1 93 ? -30.179 7.166 27.584 1.00 78.25 93 GLN A N 1
ATOM 760 C CA . GLN A 1 93 ? -31.046 6.579 26.551 1.00 78.25 93 GLN A CA 1
ATOM 761 C C . GLN A 1 93 ? -30.299 5.464 25.793 1.00 78.25 93 GLN A C 1
ATOM 763 O O . GLN A 1 93 ? -29.402 5.733 24.989 1.00 78.25 93 GLN A O 1
ATOM 768 N N . THR A 1 94 ? -30.698 4.209 26.013 1.00 74.31 94 THR A N 1
ATOM 769 C CA . THR A 1 94 ? -30.085 2.987 25.452 1.00 74.31 94 THR A CA 1
ATOM 770 C C . THR A 1 94 ? -29.962 2.990 23.923 1.00 74.31 94 THR A C 1
ATOM 772 O O . THR A 1 94 ? -28.970 2.492 23.383 1.00 74.31 94 THR A O 1
ATOM 775 N N . GLY A 1 95 ? -30.915 3.603 23.212 1.00 77.94 95 GLY A N 1
ATOM 776 C CA . GLY A 1 95 ? -30.879 3.728 21.747 1.00 77.94 95 GLY A CA 1
ATOM 777 C C . GLY A 1 95 ? -29.801 4.688 21.224 1.00 77.94 95 GLY A C 1
ATOM 778 O O . GLY A 1 95 ? -29.141 4.394 20.231 1.00 77.94 95 GLY A O 1
ATOM 779 N N . ASN A 1 96 ? -29.560 5.800 21.923 1.00 82.62 96 ASN A N 1
ATOM 780 C CA . ASN A 1 96 ? -28.575 6.811 21.518 1.00 82.62 96 ASN A CA 1
ATOM 781 C C . ASN A 1 96 ? -27.138 6.296 21.710 1.00 82.62 96 ASN A C 1
ATOM 783 O O . ASN A 1 96 ? -26.256 6.535 20.893 1.00 82.62 96 ASN A O 1
ATOM 787 N N . LEU A 1 97 ? -26.913 5.519 22.769 1.00 83.88 97 LEU A N 1
ATOM 788 C CA . LEU A 1 97 ? -25.600 4.973 23.097 1.00 83.88 97 LEU A CA 1
ATOM 789 C C . LEU A 1 97 ? -25.089 3.972 22.050 1.00 83.88 97 LEU A C 1
ATOM 791 O O . LEU A 1 97 ? -23.928 4.027 21.655 1.00 83.88 97 LEU A O 1
ATOM 795 N N . THR A 1 98 ? -25.960 3.077 21.581 1.00 85.56 98 THR A N 1
ATOM 796 C CA . THR A 1 98 ? -25.591 2.055 20.586 1.00 85.56 98 THR A CA 1
ATOM 797 C C . THR A 1 98 ? -25.336 2.674 19.208 1.00 85.56 98 THR A C 1
ATOM 799 O O . THR A 1 98 ? -24.421 2.242 18.504 1.00 85.56 98 THR A O 1
ATOM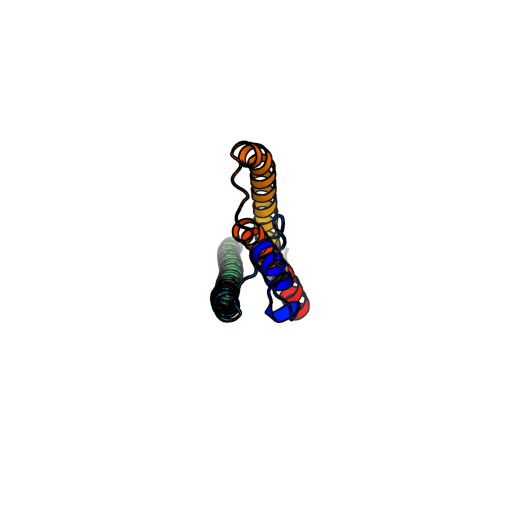 802 N N . ALA A 1 99 ? -26.106 3.706 18.843 1.00 89.12 99 ALA A N 1
ATOM 803 C CA . ALA A 1 99 ? -25.884 4.479 17.623 1.00 89.12 99 ALA A CA 1
ATOM 804 C C . ALA A 1 99 ? -24.534 5.211 17.668 1.00 89.12 99 ALA A C 1
ATOM 806 O O . ALA A 1 99 ? -23.701 4.987 16.798 1.00 89.12 99 ALA A O 1
ATOM 807 N N . ARG A 1 100 ? -24.258 5.963 18.746 1.00 89.25 100 ARG A N 1
ATOM 808 C CA . ARG A 1 100 ? -22.970 6.655 18.937 1.00 89.25 100 ARG A CA 1
ATOM 809 C C . ARG A 1 100 ? -21.775 5.713 18.905 1.00 89.25 100 ARG A C 1
ATOM 811 O O . ARG A 1 100 ? -20.779 6.020 18.271 1.00 89.25 100 ARG A O 1
ATOM 818 N N . LEU A 1 101 ? -21.885 4.551 19.549 1.00 89.19 101 LEU A N 1
ATOM 819 C CA . LEU A 1 101 ? -20.833 3.540 19.492 1.00 89.19 101 LEU A CA 1
ATOM 820 C C . LEU A 1 101 ? -20.577 3.080 18.056 1.00 89.19 101 LEU A C 1
ATOM 822 O O . LEU A 1 101 ? -19.432 2.881 17.674 1.00 89.19 101 LEU A O 1
ATOM 826 N N . THR A 1 102 ? -21.637 2.859 17.281 1.00 90.50 102 THR A N 1
ATOM 827 C CA . THR A 1 102 ? -21.496 2.411 15.894 1.00 90.50 102 THR A CA 1
ATOM 828 C C . THR A 1 102 ? -20.830 3.497 15.047 1.00 90.50 102 THR A C 1
ATOM 830 O O . THR A 1 102 ? -19.903 3.174 14.312 1.00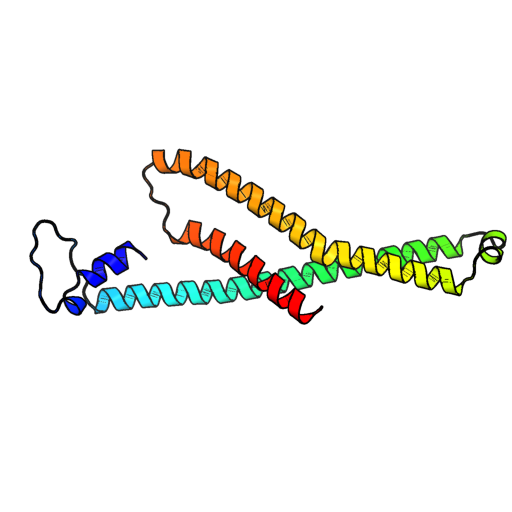 90.50 102 THR A O 1
ATOM 833 N N . ASP A 1 103 ? -21.202 4.766 15.239 1.00 92.75 103 ASP A N 1
ATOM 834 C CA . ASP A 1 103 ? -20.551 5.908 14.582 1.00 92.75 103 ASP A CA 1
ATOM 835 C C . ASP A 1 103 ? -19.067 6.035 14.970 1.00 92.75 103 ASP A C 1
ATOM 837 O O . ASP A 1 103 ? -18.209 6.266 14.116 1.00 92.75 103 ASP A O 1
ATOM 841 N N . ASP A 1 104 ? -18.738 5.860 16.254 1.00 92.38 104 ASP A N 1
ATOM 842 C CA . ASP A 1 104 ? -17.356 5.910 16.741 1.00 92.38 104 ASP A CA 1
ATOM 843 C C . ASP A 1 104 ? -16.517 4.754 16.171 1.00 92.38 104 ASP A C 1
ATOM 845 O O . ASP A 1 104 ? -15.356 4.946 15.804 1.00 92.38 104 ASP A O 1
ATOM 849 N N . LEU A 1 105 ? -17.097 3.553 16.059 1.00 91.62 105 LEU A N 1
ATOM 850 C CA . LEU A 1 105 ? -16.443 2.393 15.449 1.00 91.62 105 LEU A CA 1
ATOM 851 C C . LEU A 1 105 ? -16.205 2.592 13.948 1.00 91.62 105 LEU A C 1
ATOM 853 O O . LEU A 1 105 ? -15.130 2.226 13.473 1.00 91.62 105 LEU A O 1
ATOM 857 N N . GLU A 1 106 ? -17.162 3.177 13.224 1.00 91.12 106 GLU A N 1
ATOM 858 C CA . GLU A 1 106 ? -17.013 3.447 11.790 1.00 91.12 106 GLU A CA 1
ATOM 859 C C . GLU A 1 106 ? -15.916 4.486 11.542 1.00 91.12 106 GLU A C 1
ATOM 861 O O . GLU A 1 106 ? -15.008 4.244 10.754 1.00 91.12 106 GLU A O 1
ATOM 866 N N . ARG A 1 107 ? -15.883 5.577 12.320 1.00 90.50 107 ARG A N 1
ATOM 867 C CA . ARG A 1 107 ? -14.795 6.571 12.240 1.00 90.50 107 ARG A CA 1
ATOM 868 C C . ARG A 1 107 ? -13.417 5.976 12.506 1.00 90.50 107 ARG A C 1
ATOM 870 O O . ARG A 1 107 ? -12.439 6.352 11.860 1.00 90.50 107 ARG A O 1
ATOM 877 N N . VAL A 1 108 ? -13.312 5.066 13.475 1.00 91.38 108 VAL A N 1
ATOM 878 C CA . VAL A 1 108 ? -12.049 4.369 13.761 1.00 91.38 108 VAL A CA 1
ATOM 879 C C . VAL A 1 108 ? -11.670 3.448 12.604 1.00 91.38 108 VAL A C 1
ATOM 881 O O . VAL A 1 108 ? -10.498 3.398 12.233 1.00 91.38 108 VAL A O 1
ATOM 884 N N . ARG A 1 109 ? -12.639 2.742 12.015 1.00 90.44 109 ARG A N 1
ATOM 885 C CA . ARG A 1 109 ? -12.418 1.874 10.857 1.00 90.44 109 ARG A CA 1
ATOM 886 C C . ARG A 1 109 ? -11.923 2.672 9.649 1.00 90.44 109 ARG A C 1
ATOM 888 O O . ARG A 1 109 ? -10.879 2.322 9.109 1.00 90.44 109 ARG A O 1
ATOM 895 N N . GLU A 1 110 ? -12.600 3.759 9.289 1.00 88.00 110 GLU A N 1
ATOM 896 C CA . GLU A 1 110 ? -12.199 4.664 8.199 1.00 88.00 110 GLU A CA 1
ATOM 897 C C . GLU A 1 110 ? -10.798 5.257 8.437 1.00 88.00 110 GLU A C 1
ATOM 899 O O . GLU A 1 110 ? -9.973 5.352 7.526 1.00 88.00 110 GLU A O 1
ATOM 904 N N . GLY A 1 111 ? -10.482 5.608 9.690 1.00 88.19 111 GLY A N 1
ATOM 905 C CA . GLY A 1 111 ? -9.151 6.082 10.069 1.00 88.19 111 GLY A CA 1
ATOM 906 C C . GLY A 1 111 ? -8.054 5.019 9.931 1.00 88.19 111 GLY A C 1
ATOM 907 O O . GLY A 1 111 ? -6.916 5.345 9.593 1.00 88.19 111 GLY A O 1
ATOM 908 N N . LEU A 1 112 ? -8.373 3.747 10.178 1.00 86.25 112 LEU A N 1
ATOM 909 C CA . LEU A 1 112 ? -7.412 2.642 10.118 1.00 86.25 112 LEU A CA 1
ATOM 910 C C . LEU A 1 112 ? -7.256 2.027 8.725 1.00 86.25 112 LEU A C 1
ATOM 912 O O . LEU A 1 112 ? -6.186 1.492 8.447 1.00 86.25 112 LEU A O 1
ATOM 916 N N . GLY A 1 113 ? -8.282 2.075 7.875 1.00 82.94 113 GLY A N 1
ATOM 917 C CA . GLY A 1 113 ? -8.205 1.603 6.491 1.00 82.94 113 GLY A CA 1
ATOM 918 C C . GLY A 1 113 ? -7.415 2.581 5.623 1.00 82.94 113 GLY A C 1
ATOM 919 O O . GLY A 1 113 ? -6.227 2.388 5.347 1.00 82.94 113 GLY A O 1
ATOM 920 N N . ASP A 1 114 ? -8.058 3.687 5.256 1.00 79.62 114 ASP A N 1
ATOM 921 C CA . ASP A 1 114 ? -7.533 4.602 4.242 1.00 79.62 114 ASP A CA 1
ATOM 922 C C . ASP A 1 114 ? -6.420 5.514 4.761 1.00 79.62 114 ASP A C 1
ATOM 924 O O . ASP A 1 114 ? -5.374 5.676 4.120 1.00 79.62 114 ASP A O 1
ATOM 928 N N . LYS A 1 115 ? -6.613 6.133 5.933 1.00 85.00 115 LYS A N 1
ATOM 929 C CA . LYS A 1 115 ? -5.662 7.145 6.430 1.00 85.00 115 LYS A CA 1
ATOM 930 C C . LYS A 1 115 ? -4.340 6.525 6.876 1.00 85.00 115 LYS A C 1
ATOM 932 O O . LYS A 1 115 ? -3.287 7.118 6.642 1.00 85.00 115 LYS A O 1
ATOM 937 N N . LEU A 1 116 ? -4.375 5.337 7.481 1.00 85.62 116 LEU A N 1
ATOM 938 C CA . LEU A 1 116 ? -3.167 4.635 7.919 1.00 85.62 116 LEU A CA 1
ATOM 939 C C . LEU A 1 116 ? -2.328 4.140 6.734 1.00 85.62 116 LEU A C 1
ATOM 941 O O . LEU A 1 116 ? -1.105 4.291 6.750 1.00 85.62 116 LEU A O 1
ATOM 945 N N . SER A 1 117 ? -2.979 3.606 5.695 1.00 82.44 117 SER A N 1
ATOM 946 C CA . SER A 1 117 ? -2.322 3.193 4.449 1.00 82.44 117 SER A CA 1
ATOM 947 C C . SER A 1 117 ? -1.582 4.369 3.798 1.00 82.44 117 SER A C 1
ATOM 949 O O . SER A 1 117 ? -0.386 4.269 3.511 1.00 82.44 117 SER A O 1
ATOM 951 N N . LEU A 1 118 ? -2.248 5.524 3.674 1.00 79.81 118 LEU A N 1
ATOM 952 C CA . LEU A 1 118 ? -1.640 6.746 3.143 1.00 79.81 118 LEU A CA 1
ATOM 953 C C . LEU A 1 118 ? -0.460 7.223 3.997 1.00 79.81 118 LEU A C 1
ATOM 955 O O . LEU A 1 118 ? 0.591 7.572 3.469 1.00 79.81 118 LEU A O 1
ATOM 959 N N . PHE A 1 119 ? -0.608 7.213 5.322 1.00 84.50 119 PHE A N 1
ATOM 960 C CA . PHE A 1 119 ? 0.454 7.634 6.230 1.00 84.50 119 PHE A CA 1
ATOM 961 C C . PHE A 1 119 ? 1.722 6.788 6.064 1.00 84.50 119 PHE A C 1
ATOM 963 O O . PHE A 1 119 ? 2.817 7.330 5.921 1.00 84.50 119 PHE A O 1
ATOM 970 N N . ILE A 1 120 ? 1.577 5.461 6.036 1.00 82.69 120 ILE A N 1
ATOM 971 C CA . ILE A 1 120 ? 2.706 4.536 5.873 1.00 82.69 120 ILE A CA 1
ATOM 972 C C . ILE A 1 120 ? 3.387 4.756 4.527 1.00 82.69 120 ILE A C 1
ATOM 974 O O . ILE A 1 120 ? 4.618 4.769 4.454 1.00 82.69 120 ILE A O 1
ATOM 978 N N . GLN A 1 121 ? 2.604 4.969 3.474 1.00 79.25 121 GLN A N 1
ATOM 979 C CA . GLN A 1 121 ? 3.165 5.189 2.157 1.00 79.25 121 GLN A CA 1
ATOM 980 C C . GLN A 1 121 ? 3.932 6.517 2.077 1.00 79.25 121 GLN A C 1
ATOM 982 O O . GLN A 1 121 ? 5.068 6.523 1.611 1.00 79.25 121 GLN A O 1
ATOM 987 N N . MET A 1 122 ? 3.399 7.608 2.632 1.00 77.69 122 MET A N 1
ATOM 988 C CA . MET A 1 122 ? 4.096 8.901 2.680 1.00 77.69 122 MET A CA 1
ATOM 989 C C . MET A 1 122 ? 5.404 8.824 3.476 1.00 77.69 122 MET A C 1
ATOM 991 O O . MET A 1 122 ? 6.418 9.391 3.068 1.00 77.69 122 MET A O 1
ATOM 995 N N . VAL A 1 123 ? 5.425 8.068 4.579 1.00 85.94 123 VAL A N 1
ATOM 996 C CA . VAL A 1 123 ? 6.665 7.799 5.323 1.00 85.94 123 VAL A CA 1
ATOM 997 C C . VAL A 1 123 ? 7.645 6.983 4.475 1.00 85.94 123 VAL A C 1
ATOM 999 O O . VAL A 1 123 ? 8.834 7.299 4.445 1.00 85.94 123 VAL A O 1
ATOM 1002 N N . SER A 1 124 ? 7.171 5.963 3.757 1.00 77.94 124 SER A N 1
ATOM 1003 C CA . SER A 1 124 ? 8.028 5.141 2.897 1.00 77.94 124 SER A CA 1
ATOM 1004 C C . SER A 1 124 ? 8.637 5.940 1.739 1.00 77.94 124 SER A C 1
ATOM 1006 O O . SER A 1 124 ? 9.846 5.853 1.517 1.00 77.94 124 SER A O 1
ATOM 1008 N N . ALA A 1 125 ? 7.844 6.796 1.089 1.00 77.44 125 ALA A N 1
ATOM 1009 C CA . ALA A 1 125 ? 8.281 7.686 0.021 1.00 77.44 125 ALA A CA 1
ATOM 1010 C C . ALA A 1 125 ? 9.290 8.718 0.541 1.00 77.44 125 ALA A C 1
ATOM 1012 O O . ALA A 1 125 ? 10.310 8.974 -0.098 1.00 77.44 125 ALA A O 1
ATOM 1013 N N . PHE A 1 126 ? 9.075 9.255 1.745 1.00 80.00 126 PHE A N 1
ATOM 1014 C CA . PHE A 1 126 ? 10.025 10.160 2.387 1.00 80.00 126 PHE A CA 1
ATOM 1015 C C . PHE A 1 126 ? 11.384 9.489 2.645 1.00 80.00 126 PHE A C 1
ATOM 1017 O O . PHE A 1 126 ? 12.429 10.036 2.285 1.00 80.00 126 PHE A O 1
ATOM 1024 N N . VAL A 1 127 ? 11.388 8.284 3.226 1.00 84.62 127 VAL A N 1
ATOM 1025 C CA . VAL A 1 127 ? 12.622 7.529 3.510 1.00 84.62 127 VAL A CA 1
ATOM 1026 C C . VAL A 1 127 ? 13.342 7.148 2.221 1.00 84.62 127 VAL A C 1
ATOM 1028 O O . VAL A 1 127 ? 14.564 7.278 2.132 1.00 84.62 127 VAL A O 1
ATOM 1031 N N . ALA A 1 128 ? 12.602 6.707 1.208 1.00 75.62 128 ALA A N 1
ATOM 1032 C CA . ALA A 1 128 ? 13.187 6.332 -0.064 1.00 75.62 128 ALA A CA 1
ATOM 1033 C C . ALA A 1 128 ? 13.721 7.534 -0.844 1.00 75.62 128 ALA A C 1
ATOM 1035 O O . ALA A 1 128 ? 14.833 7.459 -1.359 1.00 75.62 128 ALA A O 1
ATOM 1036 N N . GLY A 1 129 ? 12.998 8.657 -0.865 1.00 72.00 129 GLY A N 1
ATOM 1037 C CA . GLY A 1 129 ? 13.454 9.912 -1.460 1.00 72.00 129 GLY A CA 1
ATOM 1038 C C . GLY A 1 129 ? 14.724 10.439 -0.791 1.00 72.00 129 GLY A C 1
ATOM 1039 O O . GLY A 1 129 ? 15.663 10.851 -1.474 1.00 72.00 129 GLY A O 1
ATOM 1040 N N . PHE A 1 130 ? 14.811 10.340 0.539 1.00 82.12 130 PHE A N 1
ATOM 1041 C CA . PHE A 1 130 ? 16.027 10.661 1.284 1.00 82.12 130 PHE A CA 1
ATOM 1042 C C . PHE A 1 130 ? 17.172 9.698 0.937 1.00 82.12 130 PHE A C 1
ATOM 1044 O O . PHE A 1 130 ? 18.274 10.135 0.608 1.00 82.12 130 PHE A O 1
ATOM 1051 N N . GLY A 1 131 ? 16.912 8.387 0.929 1.00 80.69 131 GLY A N 1
ATOM 1052 C CA . GLY A 1 131 ? 17.900 7.365 0.575 1.00 80.69 131 GLY A CA 1
ATOM 1053 C C . GLY A 1 131 ? 18.451 7.542 -0.839 1.00 80.69 131 GLY A C 1
ATOM 1054 O O . GLY A 1 131 ? 19.662 7.504 -1.039 1.00 80.69 131 GLY A O 1
ATOM 1055 N N . VAL A 1 132 ? 17.575 7.822 -1.802 1.00 71.25 132 VAL A N 1
ATOM 1056 C CA . VAL A 1 132 ? 17.904 8.226 -3.169 1.00 71.25 132 VAL A CA 1
ATOM 1057 C C . VAL A 1 132 ? 18.773 9.482 -3.132 1.00 71.25 132 VAL A C 1
ATOM 1059 O O . VAL A 1 132 ? 19.918 9.414 -3.564 1.00 71.25 132 VAL A O 1
ATOM 1062 N N . GLY A 1 133 ? 18.324 10.591 -2.543 1.00 72.94 133 GLY A N 1
ATOM 1063 C CA . GLY A 1 133 ? 19.096 11.841 -2.488 1.00 72.94 133 GLY A CA 1
ATOM 1064 C C . GLY A 1 133 ? 20.535 11.669 -1.976 1.00 72.94 133 GLY A C 1
ATOM 1065 O O . GLY A 1 133 ? 21.478 12.198 -2.571 1.00 72.94 133 GLY A O 1
ATOM 1066 N N . PHE A 1 134 ? 20.730 10.855 -0.935 1.00 75.25 134 PHE A N 1
ATOM 1067 C CA . PHE A 1 134 ? 22.061 10.507 -0.425 1.00 75.25 134 PHE A CA 1
ATOM 1068 C C . PHE A 1 134 ? 22.823 9.537 -1.339 1.00 75.25 134 PHE A C 1
ATOM 1070 O O . PHE A 1 134 ? 24.033 9.690 -1.536 1.00 75.25 134 PHE A O 1
ATOM 1077 N N . ALA A 1 135 ? 22.135 8.567 -1.940 1.00 70.44 135 ALA A N 1
ATOM 1078 C CA . ALA A 1 135 ? 22.725 7.609 -2.863 1.00 70.44 135 ALA A CA 1
ATOM 1079 C C . ALA A 1 135 ? 23.205 8.267 -4.159 1.00 70.44 135 ALA A C 1
ATOM 1081 O O . ALA A 1 135 ? 24.287 7.917 -4.606 1.00 70.44 135 ALA A O 1
ATOM 1082 N N . TYR A 1 136 ? 22.502 9.244 -4.744 1.00 67.12 136 TYR A N 1
ATOM 1083 C CA . TYR A 1 136 ? 22.975 9.905 -5.971 1.00 67.12 136 TYR A CA 1
ATOM 1084 C C . TYR A 1 136 ? 24.328 10.590 -5.748 1.00 67.12 136 TYR A C 1
ATOM 1086 O O . TYR A 1 136 ? 25.239 10.404 -6.552 1.00 67.12 136 TYR A O 1
ATOM 1094 N N . ARG A 1 137 ? 24.524 11.284 -4.617 1.00 63.81 137 ARG A N 1
ATOM 1095 C CA . ARG A 1 137 ? 25.824 11.881 -4.250 1.00 63.81 137 ARG A CA 1
ATOM 1096 C C . ARG A 1 137 ? 26.962 10.847 -4.235 1.00 63.81 137 ARG A C 1
ATOM 1098 O O . ARG A 1 137 ? 28.066 11.174 -4.658 1.00 63.81 137 ARG A O 1
ATOM 1105 N N . SER A 1 138 ? 26.692 9.622 -3.778 1.00 63.09 138 SER A N 1
ATOM 1106 C CA . SER A 1 138 ? 27.662 8.517 -3.719 1.00 63.09 138 SER A CA 1
ATOM 1107 C C . SER A 1 138 ? 27.806 7.770 -5.059 1.00 63.09 138 SER A C 1
ATOM 1109 O O . SER A 1 138 ? 28.911 7.487 -5.504 1.00 63.09 138 SER A O 1
ATOM 1111 N N . VAL A 1 139 ? 26.712 7.512 -5.778 1.00 59.78 139 VAL A N 1
ATOM 1112 C CA . VAL A 1 139 ? 26.675 6.768 -7.052 1.00 59.78 139 VAL A CA 1
ATOM 1113 C C . VAL A 1 139 ? 27.308 7.562 -8.199 1.00 59.78 139 VAL A C 1
ATOM 1115 O O . VAL A 1 139 ? 28.017 6.970 -9.011 1.00 59.78 139 VAL A O 1
ATOM 1118 N N . TYR A 1 140 ? 27.160 8.895 -8.233 1.00 57.28 140 TYR A N 1
ATOM 1119 C CA . TYR A 1 140 ? 27.905 9.748 -9.174 1.00 57.28 140 TYR A CA 1
ATOM 1120 C C . TYR A 1 140 ? 29.430 9.626 -8.993 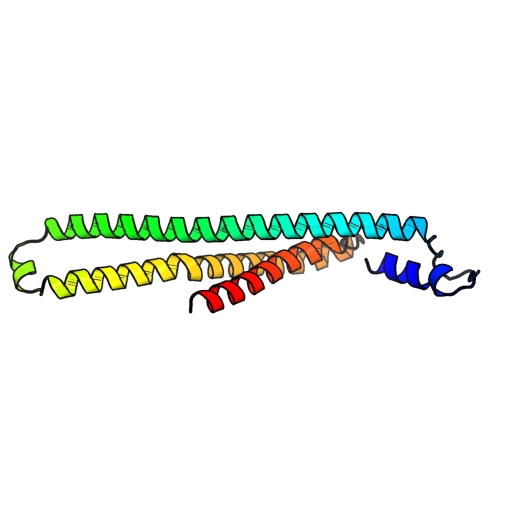1.00 57.28 140 TYR A C 1
ATOM 1122 O O . TYR A 1 140 ? 30.164 9.766 -9.968 1.00 57.28 140 TYR A O 1
ATOM 1130 N N . PHE A 1 141 ? 29.911 9.318 -7.781 1.00 54.25 141 PHE A N 1
ATOM 1131 C CA . PHE A 1 141 ? 31.337 9.118 -7.495 1.00 54.25 141 PHE A CA 1
ATOM 1132 C C . PHE A 1 141 ? 31.867 7.769 -8.021 1.00 54.25 141 PHE A C 1
ATOM 1134 O O . PHE A 1 141 ? 33.032 7.678 -8.396 1.00 54.25 141 PHE A O 1
ATOM 1141 N N . TYR A 1 142 ? 31.013 6.740 -8.125 1.00 56.09 142 TYR A N 1
ATOM 1142 C CA . TYR A 1 142 ? 31.369 5.412 -8.657 1.00 56.09 142 TYR A CA 1
ATOM 1143 C C . TYR A 1 142 ? 31.131 5.246 -10.173 1.00 56.09 142 TYR A C 1
ATOM 1145 O O . TYR A 1 142 ? 31.343 4.157 -10.702 1.00 56.09 142 TYR A O 1
ATOM 1153 N N . GLY A 1 143 ? 30.687 6.286 -10.894 1.00 51.66 143 GLY A N 1
ATOM 1154 C CA . GLY A 1 143 ? 30.575 6.289 -12.365 1.00 51.66 143 GLY A CA 1
ATOM 1155 C C . GLY A 1 143 ? 29.550 5.317 -12.973 1.00 51.66 143 GLY A C 1
ATOM 1156 O O . GLY A 1 143 ? 29.379 5.286 -14.192 1.00 51.66 143 GLY A O 1
ATOM 1157 N N . LEU A 1 144 ? 28.837 4.539 -12.154 1.00 55.81 144 LEU A N 1
ATOM 1158 C CA . LEU A 1 144 ? 27.815 3.607 -12.609 1.00 55.81 144 LEU A CA 1
ATOM 1159 C C . LEU A 1 144 ? 26.509 4.379 -12.805 1.00 55.81 144 LEU A C 1
ATOM 1161 O O . LEU A 1 144 ? 25.752 4.611 -11.863 1.00 55.81 144 LEU A O 1
ATOM 1165 N N . THR A 1 145 ? 26.250 4.810 -14.036 1.00 52.88 145 THR A N 1
ATOM 1166 C CA . THR A 1 145 ? 24.947 5.364 -14.410 1.00 52.88 145 THR A CA 1
ATOM 1167 C C . THR A 1 145 ? 23.879 4.338 -14.012 1.00 52.88 145 THR A C 1
ATOM 1169 O O . THR A 1 145 ? 23.967 3.188 -14.461 1.00 52.88 145 THR A O 1
ATOM 1172 N N . PRO A 1 146 ? 22.905 4.674 -13.144 1.00 58.97 146 PRO A N 1
ATOM 1173 C CA . PRO A 1 146 ? 21.891 3.708 -12.763 1.00 58.97 146 PRO A CA 1
ATOM 1174 C C . PRO A 1 146 ? 21.145 3.282 -14.033 1.00 58.97 146 PRO A C 1
ATOM 1176 O O . PRO A 1 146 ? 20.778 4.145 -14.839 1.00 58.97 146 PRO A O 1
ATOM 1179 N N . PRO A 1 147 ? 20.926 1.973 -14.262 1.00 57.97 147 PRO A N 1
ATOM 1180 C CA . PRO A 1 147 ? 20.079 1.551 -15.361 1.00 57.97 147 PRO A CA 1
ATOM 1181 C C . PRO A 1 147 ? 18.724 2.250 -15.188 1.00 57.97 147 PRO A C 1
ATOM 1183 O O . PRO A 1 147 ? 18.186 2.240 -14.073 1.00 57.97 147 PRO A O 1
ATOM 1186 N N . PRO A 1 148 ? 18.165 2.848 -16.256 1.00 55.62 148 PRO A N 1
ATOM 1187 C CA . PRO A 1 148 ? 16.975 3.694 -16.166 1.00 55.62 148 PRO A CA 1
ATOM 1188 C C . PRO A 1 148 ? 15.813 2.982 -15.468 1.00 55.62 148 PRO A C 1
ATOM 1190 O O . PRO A 1 148 ? 15.021 3.627 -14.796 1.00 55.62 148 PRO A O 1
ATOM 1193 N N . GLY A 1 149 ? 15.775 1.647 -15.537 1.00 54.06 149 GLY A N 1
ATOM 1194 C CA . GLY A 1 149 ? 14.763 0.821 -14.896 1.00 54.06 149 GLY A CA 1
ATOM 1195 C C . GLY A 1 149 ? 14.711 0.892 -13.370 1.00 54.06 149 GLY A C 1
ATOM 1196 O O . GLY A 1 149 ? 13.619 0.768 -12.850 1.00 54.06 149 GLY A O 1
ATOM 1197 N N . ARG A 1 150 ? 15.809 1.111 -12.623 1.00 52.66 150 ARG A N 1
ATOM 1198 C CA . ARG A 1 150 ? 15.736 1.076 -11.138 1.00 52.66 150 ARG A CA 1
ATOM 1199 C C . ARG A 1 150 ? 15.116 2.331 -10.529 1.00 52.66 150 ARG A C 1
ATOM 1201 O O . ARG A 1 150 ? 14.459 2.238 -9.502 1.00 52.66 150 ARG A O 1
ATOM 1208 N N . VAL A 1 151 ? 15.315 3.477 -11.173 1.00 54.84 151 VAL A N 1
ATOM 1209 C CA . VAL A 1 151 ? 14.716 4.752 -10.753 1.00 54.84 151 VAL A CA 1
ATOM 1210 C C . VAL A 1 151 ? 13.273 4.828 -11.252 1.00 54.84 151 VAL A C 1
ATOM 1212 O O . VAL A 1 151 ? 12.385 5.181 -10.486 1.00 54.84 151 VAL A O 1
ATOM 1215 N N . PHE A 1 152 ? 13.022 4.385 -12.492 1.00 53.97 152 PHE A N 1
ATOM 1216 C CA . PHE A 1 152 ? 11.665 4.275 -13.029 1.00 53.97 152 PHE A CA 1
ATOM 1217 C C . PHE A 1 152 ? 10.809 3.250 -12.289 1.00 53.97 152 PHE A C 1
ATOM 1219 O O . PHE A 1 152 ? 9.618 3.473 -12.208 1.00 53.97 152 PHE A O 1
ATOM 1226 N N . LEU A 1 153 ? 11.364 2.153 -11.752 1.00 53.19 153 LEU A N 1
ATOM 1227 C CA . LEU A 1 153 ? 10.573 1.184 -10.980 1.00 53.19 153 LEU A CA 1
ATOM 1228 C C . LEU A 1 153 ? 10.054 1.793 -9.685 1.00 53.19 153 LEU A C 1
ATOM 1230 O O . LEU A 1 153 ? 8.919 1.547 -9.309 1.00 53.19 153 LEU A O 1
ATOM 1234 N N . PHE A 1 154 ? 10.914 2.550 -9.001 1.00 55.81 154 PHE A N 1
ATOM 1235 C CA . PHE A 1 154 ? 10.556 3.181 -7.742 1.00 55.81 154 PHE A CA 1
ATOM 1236 C C . PHE A 1 154 ? 9.508 4.270 -7.988 1.00 55.81 154 PHE A C 1
ATOM 1238 O O . PHE A 1 154 ? 8.485 4.299 -7.320 1.00 55.81 154 PHE A O 1
ATOM 1245 N N . GLN A 1 155 ? 9.703 5.065 -9.044 1.00 53.72 155 GLN A N 1
ATOM 1246 C CA . GLN A 1 155 ? 8.753 6.102 -9.426 1.00 53.72 155 GLN A CA 1
ATOM 1247 C C . GLN A 1 155 ? 7.445 5.543 -10.007 1.00 53.72 155 GLN A C 1
ATOM 1249 O O . GLN A 1 155 ? 6.400 6.064 -9.673 1.00 53.72 155 GLN A O 1
ATOM 1254 N N . LEU A 1 156 ? 7.458 4.447 -10.782 1.00 54.78 156 LEU A N 1
ATOM 1255 C CA . LEU A 1 156 ? 6.233 3.775 -11.254 1.00 54.78 156 LEU A CA 1
ATOM 1256 C C . LEU A 1 156 ? 5.470 3.084 -10.126 1.00 54.78 156 LEU A C 1
ATOM 1258 O O . LEU A 1 156 ? 4.251 3.039 -10.186 1.00 54.78 156 LEU A O 1
ATOM 1262 N N . VAL A 1 157 ? 6.157 2.521 -9.129 1.00 57.88 157 VAL A N 1
ATOM 1263 C CA . VAL A 1 157 ? 5.493 1.937 -7.953 1.00 57.88 157 VAL A CA 1
ATOM 1264 C C . VAL A 1 157 ? 4.859 3.032 -7.091 1.00 57.88 157 VAL A C 1
ATOM 1266 O O . VAL A 1 157 ? 3.757 2.819 -6.590 1.00 57.88 157 VAL A O 1
ATOM 1269 N N . ASP A 1 158 ? 5.496 4.200 -6.961 1.00 58.38 158 ASP A N 1
ATOM 1270 C CA . ASP A 1 158 ? 4.898 5.358 -6.284 1.00 58.38 158 ASP A CA 1
ATOM 1271 C C . ASP A 1 158 ? 3.758 6.002 -7.107 1.00 58.38 158 ASP A C 1
ATOM 1273 O O . ASP A 1 158 ? 2.665 6.167 -6.566 1.00 58.38 158 ASP A O 1
ATOM 1277 N N . ASP A 1 159 ? 3.938 6.260 -8.413 1.00 54.88 159 ASP A N 1
ATOM 1278 C CA . ASP A 1 159 ? 2.906 6.817 -9.315 1.00 54.88 159 ASP A CA 1
ATOM 1279 C C . ASP A 1 159 ? 1.691 5.876 -9.454 1.00 54.88 159 ASP A C 1
ATOM 1281 O O . ASP A 1 159 ? 0.546 6.310 -9.333 1.00 54.88 159 ASP A O 1
ATOM 1285 N N . ALA A 1 160 ? 1.901 4.564 -9.632 1.00 54.59 160 ALA A N 1
ATOM 1286 C CA . ALA A 1 160 ? 0.800 3.597 -9.713 1.00 54.59 160 ALA A CA 1
ATOM 1287 C C . ALA A 1 160 ? 0.056 3.445 -8.378 1.00 54.59 160 ALA A C 1
ATOM 1289 O O . ALA A 1 160 ? -1.134 3.116 -8.360 1.00 54.59 160 ALA A O 1
ATOM 1290 N N . SER A 1 161 ? 0.735 3.682 -7.253 1.00 58.44 161 SER A N 1
ATOM 1291 C CA . SER A 1 161 ? 0.078 3.690 -5.955 1.00 58.44 161 SER A CA 1
ATOM 1292 C C . SER A 1 161 ? -0.767 4.955 -5.736 1.00 58.44 161 SER A C 1
ATOM 1294 O O . SER A 1 161 ? -1.783 4.844 -5.048 1.00 58.44 161 SER A O 1
ATOM 1296 N N . ASP A 1 162 ? -0.404 6.111 -6.308 1.00 55.97 162 ASP A N 1
ATOM 1297 C CA . ASP A 1 162 ? -1.184 7.360 -6.222 1.00 55.97 162 ASP A CA 1
ATOM 1298 C C . ASP A 1 162 ? -2.389 7.398 -7.175 1.00 55.97 162 ASP A C 1
ATOM 1300 O O . ASP A 1 162 ? -3.496 7.749 -6.748 1.00 55.97 162 ASP A O 1
ATOM 1304 N N . ASP A 1 163 ? -2.236 6.928 -8.417 1.00 53.41 163 ASP A N 1
ATOM 1305 C CA . ASP A 1 163 ? -3.352 6.832 -9.374 1.00 53.41 163 ASP A CA 1
ATOM 1306 C C . ASP A 1 163 ? -4.410 5.804 -8.931 1.00 53.41 163 ASP A C 1
ATOM 1308 O O . ASP A 1 163 ? -5.619 6.042 -9.039 1.00 53.41 163 ASP A O 1
ATOM 1312 N N . GLY A 1 164 ? -3.982 4.680 -8.341 1.00 52.41 164 GLY A N 1
ATOM 1313 C CA . GLY A 1 164 ? -4.890 3.667 -7.794 1.00 52.41 164 GLY A CA 1
ATOM 1314 C C . GLY A 1 164 ? -5.761 4.187 -6.644 1.00 52.41 164 GLY A C 1
ATOM 1315 O O . GLY A 1 164 ? -6.917 3.785 -6.514 1.00 52.41 164 GLY A O 1
ATOM 1316 N N . ARG A 1 165 ? -5.258 5.126 -5.832 1.00 53.69 165 ARG A N 1
ATOM 1317 C CA . ARG A 1 165 ? -6.034 5.738 -4.740 1.00 53.69 165 ARG A CA 1
ATOM 1318 C C . ARG A 1 165 ? -7.023 6.791 -5.225 1.00 53.69 165 ARG A C 1
ATOM 1320 O O . ARG A 1 165 ? -8.126 6.847 -4.687 1.00 53.69 165 ARG A O 1
ATOM 1327 N N . CYS A 1 166 ? -6.681 7.582 -6.244 1.00 49.03 166 CYS A N 1
ATOM 1328 C CA . CYS A 1 166 ? -7.616 8.549 -6.832 1.00 49.03 166 CYS A CA 1
ATOM 1329 C C . CYS A 1 166 ? -8.821 7.849 -7.479 1.00 49.03 166 CYS A C 1
ATOM 1331 O O . CYS A 1 166 ? -9.951 8.318 -7.339 1.00 49.03 166 CYS A O 1
ATOM 1333 N N . ALA A 1 167 ? -8.603 6.695 -8.119 1.00 48.47 167 ALA A N 1
ATOM 1334 C CA . ALA A 1 167 ? -9.675 5.897 -8.709 1.00 48.47 167 ALA A CA 1
ATOM 1335 C C . ALA A 1 167 ? -10.600 5.262 -7.652 1.00 48.47 167 ALA A C 1
ATOM 1337 O O . ALA A 1 167 ? -11.818 5.317 -7.803 1.00 48.47 167 ALA A O 1
ATOM 1338 N N . VAL A 1 168 ? -10.052 4.704 -6.565 1.00 49.97 168 VAL A N 1
ATOM 1339 C CA . VAL A 1 168 ? -10.852 4.079 -5.490 1.00 49.97 168 VAL A CA 1
ATOM 1340 C C . VAL A 1 168 ? -11.627 5.129 -4.687 1.00 49.97 168 VAL A C 1
ATOM 1342 O O . VAL A 1 168 ? -12.807 4.936 -4.409 1.00 49.97 168 VAL A O 1
ATOM 1345 N N . HIS A 1 169 ? -11.017 6.283 -4.406 1.00 42.28 169 HIS A N 1
ATOM 1346 C CA . HIS A 1 169 ? -11.674 7.389 -3.705 1.00 42.28 169 HIS A CA 1
ATOM 1347 C C . HIS A 1 169 ? -12.735 8.109 -4.568 1.00 42.28 169 HIS A C 1
ATOM 1349 O O . HIS A 1 169 ? -13.632 8.738 -4.016 1.00 42.28 169 HIS A O 1
ATOM 1355 N N . CYS A 1 170 ? -12.673 8.009 -5.906 1.00 39.44 170 CYS A N 1
ATOM 1356 C CA . CYS A 1 170 ? -13.746 8.461 -6.812 1.00 39.44 170 CYS A CA 1
ATOM 1357 C C . CYS A 1 170 ? -14.859 7.418 -7.023 1.00 39.44 170 CYS A C 1
ATOM 1359 O O . CYS A 1 170 ? -15.923 7.766 -7.524 1.00 39.44 170 CYS A O 1
ATOM 1361 N N . LEU A 1 171 ? -14.615 6.143 -6.700 1.00 35.31 171 LEU A N 1
ATOM 1362 C CA . LEU A 1 171 ? -15.597 5.058 -6.830 1.00 35.31 171 LEU A CA 1
ATOM 1363 C C . LEU A 1 171 ? -16.424 4.837 -5.555 1.00 35.31 171 LEU A C 1
ATOM 1365 O O . LEU A 1 171 ? -17.511 4.271 -5.643 1.00 35.31 171 LEU A O 1
ATOM 1369 N N . PHE A 1 172 ? -15.915 5.258 -4.393 1.00 40.00 172 PHE A N 1
ATOM 1370 C CA . PHE A 1 172 ? -16.543 5.058 -3.079 1.00 40.00 172 PHE A CA 1
ATOM 1371 C C . PHE A 1 172 ? -16.925 6.353 -2.333 1.00 40.00 172 PHE A C 1
ATOM 1373 O O . PHE A 1 172 ? -17.383 6.270 -1.194 1.00 40.00 172 PHE A O 1
ATOM 1380 N N . GLY A 1 173 ? -16.768 7.524 -2.958 1.00 34.66 173 GLY A N 1
ATOM 1381 C CA . GLY A 1 173 ? -17.297 8.812 -2.481 1.00 34.66 173 GLY A CA 1
ATOM 1382 C C . GLY A 1 173 ? -18.439 9.301 -3.357 1.00 34.66 173 GLY A C 1
ATOM 1383 O O . GLY A 1 173 ? -19.393 9.884 -2.797 1.00 34.66 173 GLY A O 1
#

Radius of gyration: 28.09 Å; chains: 1; bounding box: 65×20×84 Å

Sequence (173 aa):
MTTVFLRAQNSEFVLGTVIRDPKGLPGISKEDFDDQVTMYCFYYLGLGFAMFATSYIQIVCWETFAERIAHKLRQIYLKAILRQQISWFDAQQTGNLTARLTDDLERVREGLGDKLSLFIQMVSAFVAGFGVGFAYRSVYFYGLTPPPGRVFLFQLVDDASDDGRCAVHCLFG